Protein AF-A0A1J3G641-F1 (afdb_monomer)

Mean predicted aligned error: 8.91 Å

Solvent-accessible surface area (backbone atoms only — not comparable to full-atom values): 6621 Å² total; per-residue (Å²): 136,78,84,79,82,72,69,88,76,58,99,75,64,70,56,91,51,80,91,63,52,49,74,42,82,68,51,88,59,56,52,42,50,29,31,45,38,39,34,95,86,40,71,50,77,49,76,46,42,36,60,19,28,64,71,81,54,30,79,83,37,70,35,74,44,65,57,49,55,54,48,55,52,46,40,51,53,47,23,76,76,39,56,94,80,33,73,83,78,88,79,86,69,88,80,73,57,80,57,83,88,77,62,135

Secondary structure (DSSP, 8-state):
--GGG-PPPPTTSS-S-GGG-EEEE---SSSEEEEEEE-SS-EEEEEEE-SEETTTTEEEEE--TTHHHHHHHHHHHHHHH-GGGS-------SS----GGG--

Nearest PDB structures (foldseek):
  2pyw-assembly1_A  TM=8.178E-01  e=4.342E-10  Arabidopsis thaliana
  2pyw-assembly1_B  TM=7.893E-01  e=2.866E-09  Arabidopsis thaliana
  2ckp-assembly1_A  TM=5.243E-01  e=5.085E-01  Homo sapiens
  8s04-assembly1_A  TM=5.007E-01  e=1.347E+00  Homo sapiens
  7r7d-assembly2_B  TM=3.613E-01  e=1.617E+00 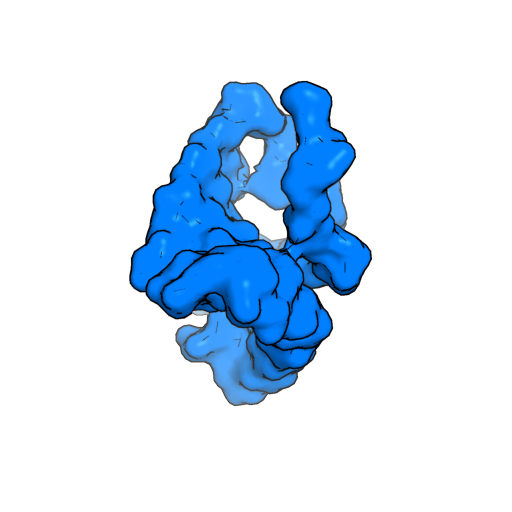 Homo sapiens

Organism: Noccaea caerulescens (NCBI:txid107243)

Foldseek 3Di:
DDPPPDDQDDPCPPAVDPVQWDWDFDDPDFFWTWIWIDHPVGIDIDIFGAQATRNPPGPVGGDDRCVQVVVLVVLVVVCVVPVPPGDDDNDDDSPDYDDVVPDD

Radius of gyration: 15.77 Å; Cα contacts (8 Å, |Δi|>4): 134; chains: 1; bounding box: 48×25×32 Å

pLDDT: mean 78.28, std 19.37, range [27.45, 98.38]

Structure (mmCIF, N/CA/C/O backbone):
data_AF-A0A1J3G641-F1
#
_entry.id   AF-A0A1J3G641-F1
#
loop_
_atom_site.group_PDB
_atom_site.id
_atom_site.type_symbol
_atom_site.label_atom_id
_atom_site.label_alt_id
_atom_site.label_comp_id
_atom_site.label_asym_id
_atom_site.label_entity_id
_atom_site.label_seq_id
_atom_site.pdbx_PDB_ins_code
_atom_site.Cartn_x
_atom_site.Cartn_y
_atom_site.Cartn_z
_atom_site.occupancy
_atom_site.B_iso_or_equiv
_atom_site.auth_seq_id
_atom_site.auth_comp_id
_atom_site.auth_asym_id
_atom_site.auth_atom_id
_atom_site.pdbx_PDB_model_num
ATOM 1 N N . MET A 1 1 ? -25.907 -6.389 7.422 1.00 34.94 1 MET A N 1
ATOM 2 C CA . MET A 1 1 ? -24.965 -5.447 8.060 1.00 34.94 1 MET A CA 1
ATOM 3 C C . MET A 1 1 ? -24.876 -4.267 7.108 1.00 34.94 1 MET A C 1
ATOM 5 O O . MET A 1 1 ? -24.567 -4.517 5.949 1.00 34.94 1 MET A O 1
ATOM 9 N N . SER A 1 2 ? -25.344 -3.072 7.491 1.00 27.45 2 SER A N 1
ATOM 10 C CA . SER A 1 2 ? -25.394 -1.928 6.564 1.00 27.45 2 SER A CA 1
ATOM 11 C C . SER A 1 2 ? -24.024 -1.261 6.461 1.00 27.45 2 SER A C 1
ATOM 13 O O . SER A 1 2 ? -23.255 -1.240 7.417 1.00 27.45 2 SER A O 1
ATOM 15 N N . PHE A 1 3 ? -23.725 -0.753 5.269 1.00 38.09 3 PHE A N 1
ATOM 16 C CA . PHE A 1 3 ? -22.453 -0.158 4.856 1.00 38.09 3 PHE A CA 1
ATOM 17 C C . PHE A 1 3 ? -22.219 1.262 5.429 1.00 38.09 3 PHE A C 1
ATOM 19 O O . PHE A 1 3 ? -21.432 2.028 4.879 1.00 38.09 3 PHE A O 1
ATOM 26 N N . ASP A 1 4 ? -22.877 1.618 6.538 1.00 31.92 4 ASP A N 1
ATOM 27 C CA . ASP A 1 4 ? -22.896 2.981 7.097 1.00 31.92 4 ASP A CA 1
ATOM 28 C C . ASP A 1 4 ? -21.781 3.267 8.126 1.00 31.92 4 ASP A C 1
ATOM 30 O O . ASP A 1 4 ? -21.678 4.384 8.631 1.00 31.92 4 ASP A O 1
ATOM 34 N N . GLU A 1 5 ? -20.905 2.301 8.426 1.00 34.62 5 GLU A N 1
ATOM 35 C CA . GLU A 1 5 ? -19.773 2.504 9.351 1.00 34.62 5 GLU A CA 1
ATOM 36 C C . GLU A 1 5 ? -18.497 3.046 8.686 1.00 34.62 5 GLU A C 1
ATOM 38 O O . GLU A 1 5 ? -17.553 3.429 9.377 1.00 34.62 5 GLU A O 1
ATOM 43 N N . PHE A 1 6 ? -18.462 3.175 7.358 1.00 40.19 6 PHE A N 1
ATOM 44 C CA . PHE A 1 6 ? -17.283 3.678 6.652 1.00 40.19 6 PHE A CA 1
ATOM 45 C C . PHE A 1 6 ? -17.441 5.151 6.279 1.00 40.19 6 PHE A C 1
ATOM 47 O O . PHE A 1 6 ? -17.798 5.512 5.157 1.00 40.19 6 PHE A O 1
ATOM 54 N N . LYS A 1 7 ? -17.135 6.029 7.242 1.00 37.12 7 LYS A N 1
ATOM 55 C CA . LYS A 1 7 ? -16.909 7.449 6.949 1.00 37.12 7 LYS A CA 1
ATOM 56 C C . LYS A 1 7 ? -15.684 7.597 6.032 1.00 37.12 7 LYS A C 1
ATOM 58 O O . LYS A 1 7 ? -14.658 6.973 6.302 1.00 37.12 7 LYS A O 1
ATOM 63 N N . PRO A 1 8 ? -15.741 8.440 4.983 1.00 39.72 8 PRO A N 1
ATOM 64 C CA . PRO A 1 8 ? -14.558 8.781 4.204 1.00 39.72 8 PRO A CA 1
ATOM 65 C C . PRO A 1 8 ? -13.520 9.430 5.127 1.00 39.72 8 PRO A C 1
ATOM 67 O O . PRO A 1 8 ? -13.787 10.446 5.772 1.00 39.72 8 PRO A O 1
ATOM 70 N N . LEU A 1 9 ? -12.350 8.800 5.219 1.00 49.91 9 LEU A N 1
ATOM 71 C CA . LEU A 1 9 ? -11.241 9.252 6.050 1.00 49.91 9 LEU A CA 1
ATOM 72 C C . LEU A 1 9 ? -10.693 10.563 5.481 1.00 49.91 9 LEU A C 1
ATOM 74 O O . LEU A 1 9 ? -10.325 10.634 4.309 1.00 49.91 9 LEU A O 1
ATOM 78 N N . ASN A 1 10 ? -10.620 11.600 6.315 1.00 46.28 10 ASN A N 1
ATOM 79 C CA . ASN A 1 10 ? -9.725 12.716 6.030 1.00 46.28 10 ASN A CA 1
ATOM 80 C C . ASN A 1 10 ? -8.291 12.264 6.364 1.00 46.28 10 ASN A C 1
ATOM 82 O O . ASN A 1 10 ? -8.095 11.389 7.214 1.00 46.28 10 ASN A O 1
ATOM 86 N N . GLU A 1 11 ? -7.286 12.862 5.728 1.00 48.62 11 GLU A N 1
ATOM 87 C CA . GLU A 1 11 ? -5.857 12.539 5.909 1.00 48.62 11 GLU A CA 1
ATOM 88 C C . GLU A 1 11 ? -5.360 12.624 7.372 1.00 48.62 11 GLU A C 1
ATOM 90 O O . GLU A 1 11 ? -4.239 12.224 7.662 1.00 48.62 11 GLU A O 1
ATOM 95 N N . LYS A 1 12 ? -6.188 13.103 8.313 1.00 49.56 12 LYS A N 1
ATOM 96 C CA . LYS A 1 12 ? -5.880 13.257 9.740 1.00 49.56 12 LYS A CA 1
ATOM 97 C C . LYS A 1 12 ? -6.493 12.187 10.656 1.00 49.56 12 LYS A C 1
ATOM 99 O O . LYS A 1 12 ? -6.429 12.368 11.862 1.00 49.56 12 LYS A O 1
ATOM 104 N N . SER A 1 13 ? -7.118 11.128 10.132 1.00 55.06 13 SER A N 1
ATOM 105 C CA . SER A 1 13 ? -7.978 10.246 10.957 1.00 55.06 13 SER A CA 1
ATOM 106 C C . SER A 1 13 ? -7.640 8.753 10.960 1.00 55.06 13 SER A C 1
ATOM 108 O O . SER A 1 13 ? -8.359 7.972 11.575 1.00 55.06 13 SER A O 1
ATOM 110 N N . LEU A 1 14 ? -6.563 8.323 10.298 1.00 56.84 14 LEU A N 1
ATOM 111 C CA . LEU A 1 14 ? -6.160 6.909 10.342 1.00 56.84 14 LEU A CA 1
ATOM 112 C C . LEU A 1 14 ? -5.380 6.549 11.613 1.00 56.84 14 LEU A C 1
ATOM 114 O O . LEU A 1 14 ? -5.373 5.390 12.019 1.00 56.84 14 LEU A O 1
ATOM 118 N N . VAL A 1 15 ? -4.721 7.536 12.227 1.00 58.94 15 VAL A N 1
ATOM 119 C CA . VAL A 1 15 ? -3.937 7.381 13.452 1.00 58.94 15 VAL A CA 1
ATOM 120 C C . VAL A 1 15 ? -4.037 8.676 14.256 1.00 58.94 15 VAL A C 1
ATOM 122 O O . VAL A 1 15 ? -3.572 9.716 13.798 1.00 58.94 15 VAL A O 1
ATOM 125 N N . ASP A 1 16 ? -4.604 8.612 15.461 1.00 60.84 16 ASP A N 1
ATOM 126 C CA . ASP A 1 16 ? -4.785 9.798 16.314 1.00 60.84 16 ASP A CA 1
ATOM 127 C C . ASP A 1 16 ? -3.561 10.099 17.197 1.00 60.84 16 ASP A C 1
ATOM 129 O O . ASP A 1 16 ? -3.365 11.233 17.637 1.00 60.84 16 ASP A O 1
ATOM 133 N N . LYS A 1 17 ? -2.717 9.091 17.459 1.00 69.25 17 LYS A N 1
ATOM 134 C CA . LYS A 1 17 ? -1.519 9.206 18.301 1.00 69.25 17 LYS A CA 1
ATOM 135 C C . LYS A 1 17 ? -0.346 8.430 17.710 1.00 69.25 17 LYS A C 1
ATOM 137 O O . LYS A 1 17 ? -0.323 7.202 17.738 1.00 69.25 17 LYS A O 1
ATOM 142 N N . TYR A 1 18 ? 0.653 9.153 17.214 1.00 74.00 18 TYR A N 1
ATOM 143 C CA . TYR A 1 18 ? 1.843 8.555 16.597 1.00 74.00 18 TYR A CA 1
ATOM 144 C C . TYR A 1 18 ? 2.703 7.748 17.580 1.00 74.00 18 TYR A C 1
ATOM 146 O O . TYR A 1 18 ? 3.336 6.776 17.185 1.00 74.00 18 TYR A O 1
ATOM 154 N N . GLU A 1 19 ? 2.701 8.125 18.859 1.00 72.69 19 GLU A N 1
ATOM 155 C CA . GLU A 1 19 ? 3.512 7.513 19.924 1.00 72.69 19 GLU A CA 1
ATOM 156 C C . GLU A 1 19 ? 3.065 6.087 20.289 1.00 72.69 19 GLU A C 1
ATOM 158 O O . GLU A 1 19 ? 3.819 5.338 20.903 1.00 72.69 19 GLU A O 1
ATOM 163 N N . GLU A 1 20 ? 1.850 5.700 19.896 1.00 81.38 20 GLU A N 1
ATOM 164 C CA . GLU A 1 20 ? 1.269 4.378 20.157 1.00 81.38 20 GLU A CA 1
ATOM 165 C C . GLU A 1 20 ? 1.345 3.455 18.924 1.00 81.38 20 GLU A C 1
ATOM 167 O O . GLU A 1 20 ? 0.813 2.344 18.947 1.00 81.38 20 GLU A O 1
ATOM 172 N N . LEU A 1 21 ? 1.986 3.899 17.835 1.00 85.25 21 LEU A N 1
ATOM 173 C CA . LEU A 1 21 ? 2.073 3.112 16.611 1.00 85.25 21 LEU A CA 1
ATOM 174 C C . LEU A 1 21 ? 3.032 1.933 16.745 1.00 85.25 21 LEU A C 1
ATOM 176 O O . LEU A 1 21 ? 4.224 2.094 17.001 1.00 85.25 21 LEU A O 1
ATOM 180 N N . ILE A 1 22 ? 2.522 0.744 16.437 1.00 88.12 22 ILE A N 1
ATOM 181 C CA . ILE A 1 22 ? 3.340 -0.445 16.212 1.00 88.12 22 ILE A CA 1
ATOM 182 C C . ILE A 1 22 ? 3.468 -0.636 14.706 1.00 88.12 22 ILE A C 1
ATOM 184 O O . ILE A 1 22 ? 2.476 -0.862 14.010 1.00 88.12 22 ILE A O 1
ATOM 188 N N . ILE A 1 23 ? 4.698 -0.552 14.203 1.00 91.50 23 ILE A N 1
ATOM 189 C CA . ILE A 1 23 ? 5.009 -0.709 12.782 1.00 91.50 23 ILE A CA 1
ATOM 190 C C . ILE A 1 23 ? 5.907 -1.924 12.611 1.00 91.50 23 ILE A C 1
ATOM 192 O O . ILE A 1 23 ? 6.949 -2.036 13.257 1.00 91.50 23 ILE A O 1
ATOM 196 N N . LYS A 1 24 ? 5.512 -2.832 11.720 1.00 92.44 24 LYS A N 1
ATOM 197 C CA . LYS A 1 24 ? 6.306 -4.007 11.371 1.00 92.44 24 LYS A CA 1
ATOM 198 C C . LYS A 1 24 ? 6.399 -4.152 9.861 1.00 92.44 24 LYS A C 1
ATOM 200 O O . LYS A 1 24 ? 5.377 -4.210 9.182 1.00 92.44 24 LYS A O 1
ATOM 205 N N . GLU A 1 25 ? 7.624 -4.252 9.361 1.00 92.69 25 GLU A N 1
ATOM 206 C CA . GLU A 1 25 ? 7.900 -4.685 7.992 1.00 92.69 25 GLU A CA 1
ATOM 207 C C . GLU A 1 25 ? 7.627 -6.198 7.886 1.00 92.69 25 GLU A C 1
ATOM 209 O O . GLU A 1 25 ? 8.032 -6.981 8.751 1.00 92.69 25 GLU A O 1
ATOM 214 N N . VAL A 1 26 ? 6.831 -6.587 6.892 1.00 91.75 26 VAL A N 1
ATOM 215 C CA . VAL A 1 26 ? 6.347 -7.961 6.676 1.00 91.75 26 VAL A CA 1
ATOM 216 C C . VAL A 1 26 ? 6.472 -8.401 5.217 1.00 91.75 26 VAL A C 1
ATOM 218 O O . VAL A 1 26 ? 5.877 -9.405 4.832 1.00 91.75 26 VAL A O 1
ATOM 221 N N . GLY A 1 27 ? 7.181 -7.641 4.385 1.00 81.38 27 GLY A N 1
ATOM 222 C CA . GLY A 1 27 ? 7.392 -7.966 2.988 1.00 81.38 27 GLY A CA 1
ATOM 223 C C . GLY A 1 27 ? 8.234 -9.229 2.850 1.00 81.38 27 GLY A C 1
ATOM 224 O O . GLY A 1 27 ? 9.452 -9.204 2.963 1.00 81.38 27 GLY A O 1
ATOM 225 N N . ASP A 1 28 ? 7.580 -10.337 2.530 1.00 78.06 28 ASP A N 1
ATOM 226 C CA . ASP A 1 28 ? 8.210 -11.572 2.052 1.00 78.06 28 ASP A CA 1
ATOM 227 C C . ASP A 1 28 ? 8.396 -11.573 0.520 1.00 78.06 28 ASP A C 1
ATOM 229 O O . ASP A 1 28 ? 8.901 -12.529 -0.070 1.00 78.06 28 ASP A O 1
ATOM 233 N N . GLY A 1 29 ? 7.958 -10.491 -0.129 1.00 70.12 29 GLY A N 1
ATOM 234 C CA . GLY A 1 29 ? 7.923 -10.330 -1.570 1.00 70.12 29 GLY A CA 1
ATOM 235 C C . GLY A 1 29 ? 9.201 -9.752 -2.177 1.00 70.12 29 GLY A C 1
ATOM 236 O O . GLY A 1 29 ? 10.053 -9.147 -1.537 1.00 70.12 29 GLY A O 1
ATOM 237 N N . ASN A 1 30 ? 9.281 -9.879 -3.497 1.00 80.19 30 ASN A N 1
ATOM 238 C CA . ASN A 1 30 ? 10.495 -9.599 -4.259 1.00 80.19 30 ASN A CA 1
ATOM 239 C C . ASN A 1 30 ? 10.739 -8.113 -4.599 1.00 80.19 30 ASN A C 1
ATOM 241 O O . ASN A 1 30 ? 11.863 -7.750 -4.944 1.00 80.19 30 ASN A O 1
ATOM 245 N N . LEU A 1 31 ? 9.695 -7.268 -4.590 1.00 83.56 31 LEU A N 1
ATOM 246 C CA . LEU A 1 31 ? 9.698 -5.968 -5.293 1.00 83.56 31 LEU A CA 1
ATOM 247 C C . LEU A 1 31 ? 9.480 -4.727 -4.416 1.00 83.56 31 LEU A C 1
ATOM 249 O O . LEU A 1 31 ? 9.883 -3.634 -4.818 1.00 83.56 31 LEU A O 1
ATOM 253 N N . ASN A 1 32 ? 8.766 -4.849 -3.301 1.00 89.00 32 ASN A N 1
ATOM 254 C CA . ASN A 1 32 ? 8.262 -3.706 -2.537 1.00 89.00 32 ASN A CA 1
ATOM 255 C C . ASN A 1 32 ? 8.387 -3.999 -1.043 1.00 89.00 32 ASN A C 1
ATOM 257 O O . ASN A 1 32 ? 8.248 -5.154 -0.646 1.00 89.00 32 ASN A O 1
ATOM 261 N N . PHE A 1 33 ? 8.558 -2.958 -0.234 1.00 90.75 33 PHE A N 1
ATOM 262 C CA . PHE A 1 33 ? 8.392 -3.077 1.212 1.00 90.75 33 PHE A CA 1
ATOM 263 C C . PHE A 1 33 ? 6.915 -3.010 1.578 1.00 90.75 33 PHE A C 1
ATOM 265 O O . PHE A 1 33 ? 6.152 -2.243 0.977 1.00 90.75 33 PHE A O 1
ATOM 272 N N . VAL A 1 34 ? 6.519 -3.822 2.555 1.00 93.31 34 VAL A N 1
ATOM 273 C CA . VAL A 1 34 ? 5.150 -3.871 3.068 1.00 93.31 34 VAL A CA 1
ATOM 274 C C . VAL A 1 34 ? 5.207 -3.732 4.577 1.00 93.31 34 VAL A C 1
ATOM 276 O O . VAL A 1 34 ? 5.851 -4.526 5.253 1.00 93.31 34 VAL A O 1
ATOM 279 N N . PHE A 1 35 ? 4.511 -2.737 5.109 1.00 93.06 35 PHE A N 1
ATOM 280 C CA . PHE A 1 35 ? 4.439 -2.473 6.536 1.00 93.06 35 PHE A CA 1
ATOM 281 C C . PHE A 1 35 ? 3.008 -2.648 7.015 1.00 93.06 35 PHE A C 1
ATOM 283 O O . PHE A 1 35 ? 2.081 -2.083 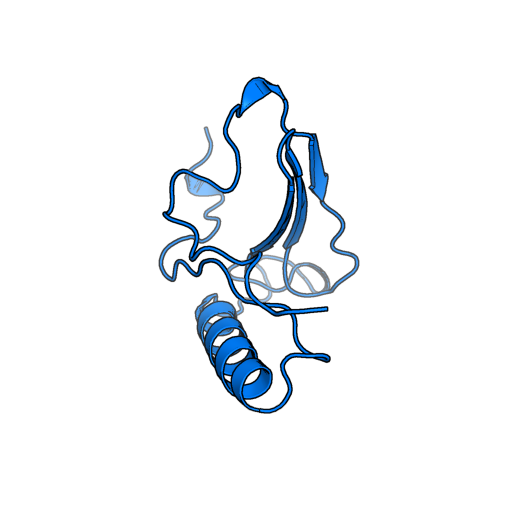6.433 1.00 93.06 35 PHE A O 1
ATOM 290 N N . ILE A 1 36 ? 2.836 -3.387 8.104 1.00 91.19 36 ILE A N 1
ATOM 291 C CA . ILE A 1 36 ? 1.609 -3.348 8.894 1.00 91.19 36 ILE A CA 1
ATOM 292 C C . ILE A 1 36 ? 1.794 -2.256 9.944 1.00 91.19 36 ILE A C 1
ATOM 294 O O . ILE A 1 36 ? 2.779 -2.269 10.684 1.00 91.19 36 ILE A O 1
ATOM 298 N N . VAL A 1 37 ? 0.846 -1.324 9.995 1.00 89.00 37 VAL A N 1
ATOM 299 C CA . VAL A 1 37 ? 0.790 -0.239 10.976 1.00 89.00 37 VAL A CA 1
ATOM 300 C C . VAL A 1 37 ? -0.447 -0.453 11.835 1.00 89.00 37 VAL A C 1
ATOM 302 O O . VAL A 1 37 ? -1.563 -0.504 11.318 1.00 89.00 37 VAL A O 1
ATOM 305 N N . ILE A 1 38 ? -0.249 -0.589 13.141 1.00 86.50 38 ILE A N 1
ATOM 306 C CA . ILE A 1 38 ? -1.316 -0.758 14.128 1.00 86.50 38 ILE A CA 1
ATOM 307 C C . ILE A 1 38 ? -1.326 0.487 15.011 1.00 86.50 38 ILE A C 1
ATOM 309 O O . ILE A 1 38 ? -0.317 0.797 15.643 1.00 86.50 38 ILE A O 1
ATOM 313 N N . GLY A 1 39 ? -2.454 1.192 15.036 1.00 85.25 39 GLY A N 1
ATOM 314 C CA . GLY A 1 39 ? -2.729 2.298 15.949 1.00 85.25 39 GLY A CA 1
ATOM 315 C C . GLY A 1 39 ? -3.871 1.968 16.908 1.00 85.25 39 GLY A C 1
ATOM 316 O O . GLY A 1 39 ? -4.482 0.902 16.837 1.00 85.25 39 GLY A O 1
ATOM 317 N N . SER A 1 40 ? -4.185 2.896 17.812 1.00 79.94 40 SER A N 1
ATOM 318 C CA . SER A 1 40 ? -5.224 2.695 18.831 1.00 79.94 40 SER A CA 1
ATOM 319 C C . SER A 1 40 ? -6.655 2.695 18.284 1.00 79.94 40 SER A C 1
ATOM 321 O O . SER A 1 40 ? -7.544 2.126 18.914 1.00 79.94 40 SER A O 1
ATOM 323 N N . THR A 1 41 ? -6.885 3.285 17.109 1.00 80.56 41 THR A N 1
ATOM 324 C CA . THR A 1 41 ? -8.211 3.388 16.474 1.00 80.56 41 THR A CA 1
ATOM 325 C C . THR A 1 41 ? -8.386 2.493 15.249 1.00 80.56 41 THR A C 1
ATOM 327 O O . THR A 1 41 ? -9.486 2.404 14.707 1.00 80.56 41 THR A O 1
ATOM 330 N N . GLY A 1 42 ? -7.334 1.796 14.818 1.00 81.75 42 GLY A N 1
ATOM 331 C CA . GLY A 1 42 ? -7.380 0.936 13.643 1.00 81.75 42 GLY A CA 1
ATOM 332 C C . GLY A 1 42 ? -6.004 0.479 13.175 1.00 81.75 42 GLY A C 1
ATOM 333 O O . GLY A 1 42 ? -4.976 0.777 13.780 1.00 81.75 42 GLY A O 1
ATOM 334 N N . SER A 1 43 ? -5.989 -0.258 12.069 1.00 88.44 43 SER A N 1
ATOM 335 C CA . SER A 1 43 ? -4.766 -0.750 11.437 1.00 88.44 43 SER A CA 1
ATOM 336 C C . SER A 1 43 ? -4.807 -0.537 9.933 1.00 88.44 43 SER A C 1
ATOM 338 O O . SER A 1 43 ? -5.875 -0.604 9.324 1.00 88.44 43 SER A O 1
ATOM 340 N N . LEU A 1 44 ? -3.641 -0.350 9.326 1.00 89.69 44 LEU A N 1
ATOM 341 C CA . LEU A 1 44 ? -3.492 -0.179 7.886 1.00 89.69 44 LEU A CA 1
ATOM 342 C C . LEU A 1 44 ? -2.251 -0.899 7.362 1.00 89.69 44 LEU A C 1
ATOM 344 O O . LEU A 1 44 ? -1.363 -1.298 8.119 1.00 89.69 44 LEU A O 1
ATOM 348 N N . VAL A 1 45 ? -2.193 -1.034 6.040 1.00 93.62 45 VAL A N 1
ATOM 349 C CA . VAL A 1 45 ? -1.021 -1.537 5.324 1.00 93.62 45 VAL A CA 1
ATOM 350 C C . VAL A 1 45 ? -0.428 -0.408 4.492 1.00 93.62 45 VAL A C 1
ATOM 352 O O . VAL A 1 45 ? -1.139 0.242 3.725 1.00 93.62 45 VAL A O 1
ATOM 355 N N . ILE A 1 46 ? 0.881 -0.204 4.615 1.00 93.38 46 ILE A N 1
ATOM 356 C CA . ILE A 1 46 ? 1.662 0.657 3.723 1.00 93.38 46 ILE A CA 1
ATOM 357 C C . ILE A 1 46 ? 2.461 -0.242 2.791 1.00 93.38 46 ILE A C 1
ATOM 359 O O . ILE A 1 46 ? 3.180 -1.128 3.245 1.00 93.38 46 ILE A O 1
ATOM 363 N N . LYS A 1 47 ? 2.368 0.001 1.484 1.00 94.06 47 LYS A N 1
ATOM 364 C CA . LYS A 1 47 ? 3.177 -0.683 0.475 1.00 94.06 47 LYS A CA 1
ATOM 365 C C . LYS A 1 47 ? 3.970 0.344 -0.316 1.00 94.06 47 LYS A C 1
ATOM 367 O O . LYS A 1 47 ? 3.385 1.251 -0.901 1.00 94.06 47 LYS A O 1
ATOM 372 N N . GLN A 1 48 ? 5.293 0.202 -0.328 1.00 92.62 48 GLN A N 1
ATOM 373 C CA . GLN A 1 48 ? 6.197 1.175 -0.935 1.00 92.62 48 GLN A CA 1
ATOM 374 C C . GLN A 1 48 ? 7.071 0.528 -2.009 1.00 92.62 48 GLN A C 1
ATOM 376 O O . GLN A 1 48 ? 7.779 -0.451 -1.762 1.00 92.62 48 GLN A O 1
ATOM 381 N N . ALA A 1 49 ? 7.039 1.109 -3.208 1.00 90.88 49 ALA A N 1
ATOM 382 C CA . ALA A 1 49 ? 7.921 0.732 -4.301 1.00 90.88 49 ALA A CA 1
ATOM 383 C C . ALA A 1 49 ? 9.283 1.425 -4.179 1.00 90.88 49 ALA A C 1
ATOM 385 O O . ALA A 1 49 ? 9.372 2.641 -4.005 1.00 90.88 49 ALA A O 1
ATOM 386 N N . LEU A 1 50 ? 10.346 0.642 -4.335 1.00 87.62 50 LEU A N 1
ATOM 387 C CA . LEU A 1 50 ? 11.726 1.122 -4.402 1.00 87.62 50 LEU A CA 1
ATOM 388 C C . LEU A 1 50 ? 12.152 1.348 -5.860 1.00 87.62 50 LEU A C 1
ATOM 390 O O . LEU A 1 50 ? 11.592 0.710 -6.756 1.00 87.62 50 LEU A O 1
ATOM 394 N N . PRO A 1 51 ? 13.159 2.192 -6.141 1.00 87.50 51 PRO A N 1
ATOM 395 C CA . PRO A 1 51 ? 13.659 2.405 -7.504 1.00 87.50 51 PRO A CA 1
ATOM 396 C C . PRO A 1 51 ? 14.452 1.207 -8.076 1.00 87.50 51 PRO A C 1
ATOM 398 O O . PRO A 1 51 ? 15.139 1.335 -9.088 1.00 87.50 51 PRO A O 1
ATOM 401 N N . TYR A 1 52 ? 14.354 0.034 -7.450 1.00 85.06 52 TYR A N 1
ATOM 402 C CA . TYR A 1 52 ? 15.045 -1.197 -7.812 1.00 85.06 52 TYR A CA 1
ATOM 403 C C . TYR A 1 52 ? 14.280 -2.443 -7.341 1.00 85.06 52 TYR A C 1
ATOM 405 O O . TYR A 1 52 ? 13.240 -2.321 -6.687 1.00 85.06 52 TYR A O 1
ATOM 413 N N . ILE A 1 53 ? 14.792 -3.635 -7.672 1.00 84.81 53 ILE A N 1
ATOM 414 C CA . ILE A 1 53 ? 14.252 -4.933 -7.233 1.00 84.81 53 ILE A CA 1
ATOM 415 C C . ILE A 1 53 ? 15.088 -5.492 -6.065 1.00 84.81 53 ILE A C 1
ATOM 417 O O . ILE A 1 53 ? 16.207 -5.962 -6.295 1.00 84.81 53 ILE A O 1
ATOM 421 N N . PRO A 1 54 ? 14.567 -5.487 -4.821 1.00 78.44 54 PRO A N 1
ATOM 422 C CA . PRO A 1 54 ? 15.298 -5.964 -3.646 1.00 78.44 54 PRO A CA 1
ATOM 423 C C . PRO A 1 54 ? 15.868 -7.379 -3.766 1.00 78.44 54 PRO A C 1
ATOM 425 O O . PRO A 1 54 ? 17.013 -7.591 -3.380 1.00 78.44 54 PRO A O 1
ATOM 428 N N . CYS A 1 55 ? 15.116 -8.335 -4.322 1.00 78.25 55 CYS A N 1
ATOM 429 C CA . CYS A 1 55 ? 15.522 -9.744 -4.287 1.00 78.25 55 CYS A CA 1
ATOM 430 C C . CYS A 1 55 ? 16.566 -10.168 -5.337 1.00 78.25 55 CYS A C 1
ATOM 432 O O . CYS A 1 55 ? 17.150 -11.237 -5.188 1.00 78.25 55 CYS A O 1
ATOM 434 N N . ILE A 1 56 ? 16.784 -9.388 -6.406 1.00 71.75 56 ILE A N 1
ATOM 435 C CA . ILE A 1 56 ? 17.659 -9.796 -7.526 1.00 71.75 56 ILE A CA 1
ATOM 436 C C . ILE A 1 56 ? 19.071 -9.235 -7.363 1.00 71.75 56 ILE A C 1
ATOM 438 O O . ILE A 1 56 ? 20.053 -9.941 -7.564 1.00 71.75 56 ILE A O 1
ATOM 442 N N . GLY A 1 57 ? 19.185 -7.963 -6.996 1.00 68.56 57 GLY A N 1
ATOM 443 C CA . GLY A 1 57 ? 20.488 -7.309 -6.892 1.00 68.56 57 GLY A CA 1
ATOM 444 C C . GLY A 1 57 ? 20.424 -5.898 -6.328 1.00 68.56 57 GLY A C 1
ATOM 445 O O . GLY A 1 57 ? 21.363 -5.123 -6.528 1.00 68.56 57 GLY A O 1
ATOM 446 N N . GLY A 1 58 ? 19.311 -5.542 -5.674 1.00 76.75 58 GLY A N 1
ATOM 447 C CA . GLY A 1 58 ? 19.064 -4.182 -5.214 1.00 76.75 58 GLY A CA 1
ATOM 448 C C . GLY A 1 58 ? 19.275 -3.183 -6.350 1.00 76.75 58 GLY A C 1
ATOM 449 O O . GLY A 1 58 ? 18.810 -3.396 -7.467 1.00 76.75 58 GLY A O 1
ATOM 450 N N . GLU A 1 59 ? 20.049 -2.137 -6.083 1.00 77.44 59 GLU A N 1
ATOM 451 C CA . GLU A 1 59 ? 20.333 -1.023 -6.998 1.00 77.44 59 GLU A CA 1
ATOM 452 C C . GLU A 1 59 ? 20.947 -1.429 -8.348 1.00 77.44 59 GLU A C 1
ATOM 454 O O . GLU A 1 59 ? 20.790 -0.703 -9.327 1.00 77.44 59 GLU A O 1
ATOM 459 N N . SER A 1 60 ? 21.583 -2.604 -8.444 1.00 82.56 60 SER A N 1
ATOM 460 C CA . SER A 1 60 ? 22.100 -3.113 -9.725 1.00 82.56 60 SER A CA 1
ATOM 461 C C . SER A 1 60 ? 20.997 -3.506 -10.718 1.00 82.56 60 SER A C 1
ATOM 463 O O . SER A 1 60 ? 21.270 -3.644 -11.910 1.00 82.56 60 SER A O 1
ATOM 465 N N . TRP A 1 61 ? 19.750 -3.643 -10.247 1.00 83.88 61 TRP A N 1
ATOM 466 C CA . TRP A 1 61 ? 18.579 -3.923 -11.073 1.00 83.88 61 TRP A CA 1
ATOM 467 C C . TRP A 1 61 ? 17.506 -2.833 -10.909 1.00 83.88 61 TRP A C 1
ATOM 469 O O . TRP A 1 61 ? 16.581 -2.978 -10.095 1.00 83.88 61 TRP A O 1
ATOM 479 N N . PRO A 1 62 ? 17.599 -1.728 -11.672 1.00 86.50 62 PRO A N 1
ATOM 480 C CA . PRO A 1 62 ? 16.674 -0.611 -11.547 1.00 86.50 62 PRO A CA 1
ATOM 481 C C . PRO A 1 62 ? 15.263 -0.994 -12.000 1.00 86.50 62 PRO A C 1
ATOM 483 O O . PRO A 1 62 ? 15.058 -1.717 -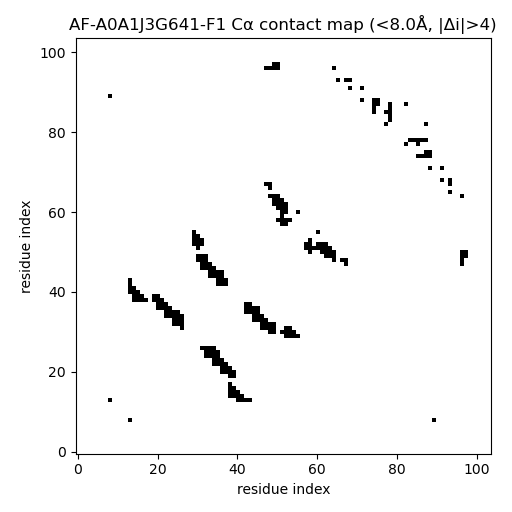12.976 1.00 86.50 62 PRO A O 1
ATOM 486 N N . MET A 1 63 ? 14.268 -0.475 -11.285 1.00 88.19 63 MET A N 1
ATOM 487 C CA . MET A 1 63 ? 12.855 -0.658 -11.603 1.00 88.19 63 MET A CA 1
ATOM 488 C C . MET A 1 63 ? 12.077 0.582 -11.184 1.00 88.19 63 MET A C 1
ATOM 490 O O . MET A 1 63 ? 12.126 1.004 -10.029 1.00 88.19 63 MET A O 1
ATOM 494 N N . THR A 1 64 ? 11.315 1.154 -12.114 1.00 88.62 64 THR A N 1
ATOM 495 C CA . THR A 1 64 ? 10.600 2.412 -11.871 1.00 88.62 64 THR A CA 1
ATOM 496 C C . THR A 1 64 ? 9.599 2.310 -10.715 1.00 88.62 64 THR A C 1
ATOM 498 O O . THR A 1 64 ? 8.830 1.346 -10.617 1.00 88.62 64 THR A O 1
ATOM 501 N N . LYS A 1 65 ? 9.578 3.334 -9.851 1.00 87.81 65 LYS A N 1
ATOM 502 C CA . LYS A 1 65 ? 8.593 3.482 -8.765 1.00 87.81 65 LYS A CA 1
ATOM 503 C C . LYS A 1 65 ? 7.169 3.706 -9.293 1.00 87.81 65 LYS A C 1
ATOM 505 O O . LYS A 1 65 ? 6.213 3.406 -8.583 1.00 87.81 65 LYS A O 1
ATOM 510 N N . GLU A 1 66 ? 7.016 4.118 -10.558 1.00 89.31 66 GLU A N 1
ATOM 511 C CA . GLU A 1 66 ? 5.717 4.334 -11.222 1.00 89.31 66 GLU A CA 1
ATOM 512 C C . GLU A 1 66 ? 4.812 3.092 -11.207 1.00 89.31 66 GLU A C 1
ATOM 514 O O . GLU A 1 66 ? 3.595 3.205 -11.323 1.00 89.31 66 GLU A O 1
ATOM 519 N N . ARG A 1 67 ? 5.364 1.893 -10.980 1.00 93.06 67 ARG A N 1
ATOM 520 C CA . ARG A 1 67 ? 4.559 0.684 -10.752 1.00 9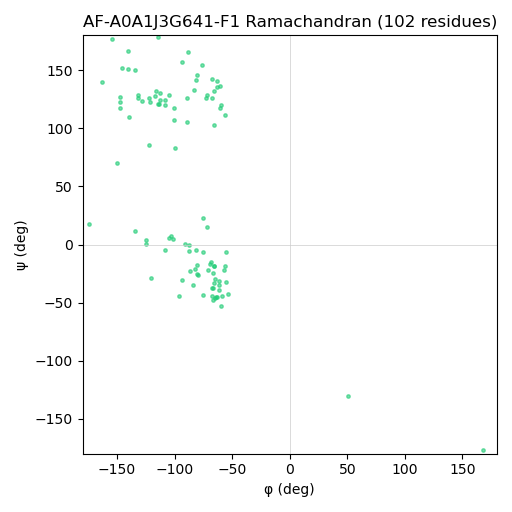3.06 67 ARG A CA 1
ATOM 521 C C . ARG A 1 67 ? 3.550 0.832 -9.603 1.00 93.06 67 ARG A C 1
ATOM 523 O O . ARG A 1 67 ? 2.460 0.278 -9.701 1.00 93.06 67 ARG A O 1
ATOM 530 N N . ALA A 1 68 ? 3.863 1.619 -8.569 1.00 92.00 68 ALA A N 1
ATOM 531 C CA . ALA A 1 68 ? 2.939 1.889 -7.465 1.00 92.00 68 ALA A CA 1
ATOM 532 C C . ALA A 1 68 ? 1.703 2.688 -7.921 1.00 92.00 68 ALA A C 1
ATOM 534 O O . ALA A 1 68 ? 0.602 2.459 -7.423 1.00 92.00 68 ALA A O 1
ATOM 535 N N . TYR A 1 69 ? 1.853 3.575 -8.915 1.00 92.88 69 TYR A N 1
ATOM 536 C CA . TYR A 1 69 ? 0.730 4.302 -9.516 1.00 92.88 69 TYR A CA 1
ATOM 537 C C . TYR A 1 69 ? -0.232 3.355 -10.238 1.00 92.88 69 TYR A C 1
ATOM 539 O O . TYR A 1 69 ? -1.451 3.430 -10.047 1.00 92.88 69 TYR A O 1
ATOM 547 N N . PHE A 1 70 ? 0.307 2.434 -11.039 1.00 95.38 70 PHE A N 1
ATOM 548 C CA . PHE A 1 70 ? -0.506 1.441 -11.738 1.00 95.38 70 PHE A CA 1
ATOM 549 C C . PHE A 1 70 ? -1.168 0.459 -10.766 1.00 95.38 70 PHE A C 1
ATOM 551 O O . PHE A 1 70 ? -2.336 0.120 -10.958 1.00 95.38 70 PHE A O 1
ATOM 558 N N . GLU A 1 71 ? -0.477 0.062 -9.693 1.00 96.19 71 GLU A N 1
ATOM 559 C CA . GLU A 1 71 ? -1.043 -0.762 -8.621 1.00 96.19 71 GLU A CA 1
ATOM 560 C C . GLU A 1 71 ? -2.233 -0.064 -7.949 1.00 96.19 71 GLU A C 1
ATOM 562 O O . GLU A 1 71 ? -3.332 -0.617 -7.933 1.00 96.19 71 GLU A O 1
ATOM 567 N N . ALA A 1 72 ? -2.068 1.177 -7.481 1.00 94.31 72 ALA A N 1
ATOM 568 C CA . ALA A 1 72 ? -3.149 1.930 -6.842 1.00 94.31 72 ALA A CA 1
ATOM 569 C C . ALA A 1 72 ? -4.340 2.170 -7.789 1.00 94.31 72 ALA A C 1
ATOM 571 O O . ALA A 1 72 ? -5.499 2.075 -7.379 1.00 94.31 72 ALA A O 1
ATOM 572 N N . THR A 1 73 ? -4.070 2.453 -9.067 1.00 94.75 73 THR A N 1
ATOM 573 C CA . THR A 1 73 ? -5.107 2.637 -10.097 1.00 94.75 73 THR A CA 1
ATOM 574 C C . THR A 1 73 ? -5.892 1.348 -10.332 1.00 94.75 73 THR A C 1
ATOM 576 O O . THR A 1 73 ? -7.124 1.362 -10.355 1.00 94.75 73 THR A O 1
ATOM 579 N N . THR A 1 74 ? -5.187 0.223 -10.448 1.00 97.88 74 THR A N 1
ATOM 580 C CA . THR A 1 74 ? -5.790 -1.095 -10.670 1.00 97.88 74 THR A CA 1
ATOM 581 C C . THR A 1 74 ? -6.592 -1.544 -9.456 1.00 97.88 74 THR A C 1
ATOM 583 O O . THR A 1 74 ? -7.728 -1.974 -9.622 1.00 97.88 74 THR A O 1
ATOM 586 N N . LEU A 1 75 ? -6.068 -1.374 -8.238 1.00 97.69 75 LEU A N 1
ATOM 587 C CA . LEU A 1 75 ? -6.785 -1.693 -7.001 1.00 97.69 75 LEU A CA 1
ATOM 588 C C . LEU A 1 75 ? -8.087 -0.897 -6.881 1.00 97.69 75 LEU A C 1
ATOM 590 O O . LEU A 1 75 ? -9.130 -1.477 -6.599 1.00 97.69 75 LEU A O 1
ATOM 594 N N . ARG A 1 76 ? -8.075 0.409 -7.178 1.00 95.81 76 ARG A N 1
ATOM 595 C CA . ARG A 1 76 ? -9.309 1.216 -7.193 1.00 95.81 76 ARG A CA 1
ATOM 596 C C . ARG A 1 76 ? -10.295 0.730 -8.251 1.00 95.81 76 ARG A C 1
ATOM 598 O O . ARG A 1 76 ? -11.485 0.598 -7.971 1.00 95.81 76 ARG A O 1
ATOM 605 N N . LYS A 1 77 ? -9.815 0.443 -9.467 1.00 97.56 77 LYS A N 1
ATOM 606 C CA . LYS A 1 77 ? -10.682 -0.016 -10.557 1.00 97.56 77 LYS A CA 1
ATOM 607 C C . LYS A 1 77 ? -11.275 -1.392 -10.263 1.00 97.56 77 LYS A C 1
ATOM 609 O O . LYS A 1 77 ? -12.482 -1.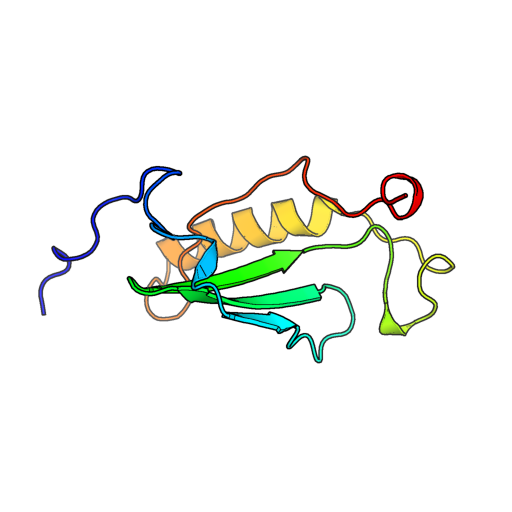561 -10.395 1.00 97.56 77 LYS A O 1
ATOM 614 N N . HIS A 1 78 ? -10.465 -2.352 -9.836 1.00 98.38 78 HIS A N 1
ATOM 615 C CA . HIS A 1 78 ? -10.927 -3.689 -9.478 1.00 98.38 78 HIS A CA 1
ATOM 616 C C . HIS A 1 78 ? -11.809 -3.664 -8.226 1.00 98.38 78 HIS A C 1
ATOM 618 O O . HIS A 1 78 ? -12.834 -4.332 -8.214 1.00 98.38 78 HIS A O 1
ATOM 624 N N . GLY A 1 79 ? -11.499 -2.826 -7.233 1.00 97.56 79 GLY A N 1
ATOM 625 C CA . GLY A 1 79 ? -12.345 -2.619 -6.055 1.00 97.56 79 GLY A CA 1
ATOM 626 C C . GLY A 1 79 ? -13.729 -2.072 -6.403 1.00 97.56 79 GLY A C 1
ATOM 627 O O . GLY A 1 79 ? -14.712 -2.497 -5.812 1.00 97.56 79 GLY A O 1
ATOM 628 N N . SER A 1 80 ? -13.844 -1.217 -7.428 1.00 95.62 80 SER A N 1
ATOM 629 C CA .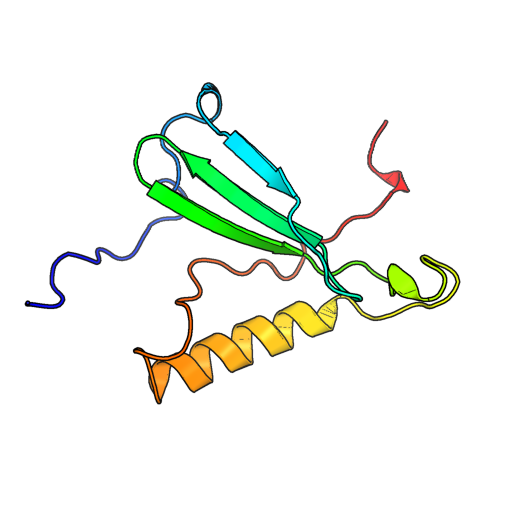 SER A 1 80 ? -15.160 -0.773 -7.922 1.00 95.62 80 SER A CA 1
ATOM 630 C C . SER A 1 80 ? -15.986 -1.888 -8.576 1.00 95.62 80 SER A C 1
ATOM 632 O O . SER A 1 80 ? -17.207 -1.786 -8.638 1.00 95.62 80 SER A O 1
ATOM 634 N N . LEU A 1 81 ? -15.329 -2.937 -9.083 1.00 97.50 81 LEU A N 1
ATOM 635 C CA . LEU A 1 81 ? -15.972 -4.070 -9.753 1.00 97.50 81 LEU A CA 1
ATOM 636 C C . LEU A 1 81 ? -16.255 -5.230 -8.792 1.00 97.50 81 LEU A C 1
ATOM 638 O O . LEU A 1 81 ? -17.199 -5.981 -9.007 1.00 97.50 81 LEU A O 1
ATOM 642 N N . SER A 1 82 ? -15.422 -5.394 -7.764 1.00 97.12 82 SER A N 1
ATOM 643 C CA . SER A 1 82 ? -15.451 -6.523 -6.838 1.00 97.12 82 SER A CA 1
ATOM 644 C C . SER A 1 82 ? -14.950 -6.101 -5.445 1.00 97.12 82 SER A C 1
ATOM 646 O O . SER A 1 82 ? -13.856 -6.509 -5.036 1.00 97.12 82 SER A O 1
ATOM 648 N N . PRO A 1 83 ? -15.722 -5.280 -4.709 1.00 94.31 83 PRO A N 1
ATOM 649 C CA . PRO A 1 83 ? -15.282 -4.681 -3.446 1.00 94.31 83 PRO A CA 1
ATOM 650 C C . PRO A 1 83 ? -14.954 -5.714 -2.360 1.00 94.31 83 PRO A C 1
ATOM 652 O O . PRO A 1 83 ? -14.027 -5.504 -1.586 1.00 94.31 83 PRO A O 1
ATOM 655 N N . ASP A 1 84 ? -15.630 -6.864 -2.352 1.00 96.88 84 ASP A N 1
ATOM 656 C CA . ASP A 1 84 ? -15.433 -7.913 -1.338 1.00 96.88 84 ASP A CA 1
ATOM 657 C C . ASP A 1 84 ? -14.140 -8.731 -1.533 1.00 96.88 84 ASP A C 1
ATOM 659 O O . ASP A 1 84 ? -13.803 -9.588 -0.714 1.00 96.88 84 ASP A O 1
ATOM 663 N N . HIS A 1 85 ? -13.412 -8.510 -2.633 1.00 96.81 85 HIS A N 1
ATOM 664 C CA . HIS A 1 85 ? -12.224 -9.294 -3.001 1.00 96.81 85 HIS A CA 1
ATOM 665 C C . HIS A 1 85 ? -10.974 -8.442 -3.234 1.00 96.81 85 HIS A C 1
ATOM 667 O O . HIS A 1 85 ? -9.917 -8.981 -3.566 1.00 96.81 85 HIS A O 1
ATOM 673 N N . VAL A 1 86 ? -11.072 -7.120 -3.079 1.00 96.31 86 VAL A N 1
ATOM 674 C CA . VAL A 1 86 ? -9.961 -6.196 -3.313 1.00 96.31 86 VAL A CA 1
ATOM 675 C C . VAL A 1 86 ? -9.855 -5.243 -2.128 1.00 96.31 86 VAL A C 1
ATOM 677 O O . VAL A 1 86 ? -10.853 -4.622 -1.768 1.00 96.31 86 VAL A O 1
ATOM 680 N N . PRO A 1 87 ? -8.666 -5.085 -1.521 1.00 95.56 87 PRO A N 1
ATOM 681 C CA . PRO A 1 87 ? -8.510 -4.172 -0.401 1.00 95.56 87 PRO A CA 1
ATOM 682 C C . PRO A 1 87 ? -8.787 -2.729 -0.830 1.00 95.56 87 PRO A C 1
ATOM 684 O O . PRO A 1 87 ? -8.375 -2.281 -1.905 1.00 95.56 87 PRO A O 1
ATOM 687 N N . GLN A 1 88 ? -9.459 -1.985 0.045 1.00 93.56 88 GLN A N 1
ATOM 688 C CA . GLN A 1 88 ? -9.723 -0.571 -0.169 1.00 93.56 88 GLN A CA 1
ATOM 689 C C . GLN A 1 88 ? -8.414 0.231 -0.161 1.00 93.56 88 GLN A C 1
ATOM 691 O O . GLN A 1 88 ? -7.587 0.105 0.740 1.00 93.56 88 GLN A O 1
ATOM 696 N N . VAL A 1 89 ? -8.244 1.104 -1.155 1.00 92.38 89 VAL A N 1
ATOM 697 C CA . VAL A 1 89 ? -7.115 2.042 -1.214 1.00 92.38 89 VAL A CA 1
ATOM 698 C C . VAL A 1 89 ? -7.495 3.328 -0.490 1.00 92.38 89 VAL A C 1
ATOM 700 O O . VAL A 1 89 ? -8.241 4.141 -1.038 1.00 92.38 89 VAL A O 1
ATOM 703 N N . TYR A 1 90 ? -6.960 3.530 0.714 1.00 89.62 90 TYR A N 1
ATOM 704 C CA . TYR A 1 90 ? -7.211 4.743 1.502 1.00 89.62 90 TYR A CA 1
ATOM 705 C C . TYR A 1 90 ? -6.437 5.960 0.989 1.00 89.62 90 TYR A C 1
ATOM 707 O O . TYR A 1 90 ? -6.995 7.046 0.869 1.00 89.62 90 TYR A O 1
ATOM 715 N N . HIS A 1 91 ? -5.160 5.779 0.647 1.00 89.88 91 HIS A N 1
ATOM 716 C CA . HIS A 1 91 ? -4.274 6.859 0.224 1.00 89.88 91 HIS A CA 1
ATOM 717 C C . HIS A 1 91 ? -3.288 6.370 -0.843 1.00 89.88 91 HIS A C 1
ATOM 719 O O . HIS A 1 91 ? -2.949 5.189 -0.901 1.00 89.88 91 HIS A O 1
ATOM 725 N N . PHE A 1 92 ? -2.854 7.284 -1.709 1.00 89.31 92 PHE A N 1
ATOM 726 C CA . PHE A 1 92 ? -1.784 7.049 -2.670 1.00 89.31 92 PHE A CA 1
ATOM 727 C C . PHE A 1 92 ? -1.020 8.355 -2.896 1.00 89.31 92 PHE A C 1
ATOM 729 O O . PHE A 1 92 ? -1.621 9.330 -3.350 1.00 89.31 92 PHE A O 1
ATOM 736 N N . ASP A 1 93 ? 0.28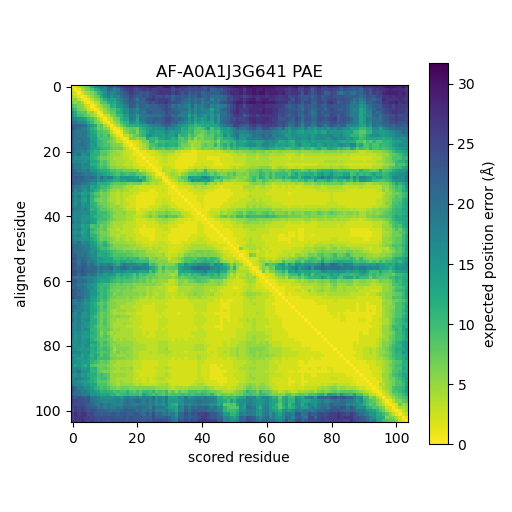7 8.333 -2.647 1.00 89.06 93 ASP A N 1
ATOM 737 C CA . ASP A 1 93 ? 1.211 9.422 -2.953 1.00 89.06 93 ASP A CA 1
ATOM 738 C C . ASP A 1 93 ? 2.168 8.967 -4.059 1.00 89.06 93 ASP A C 1
ATOM 740 O O . ASP A 1 93 ? 2.839 7.940 -3.944 1.00 89.06 93 ASP A O 1
ATOM 744 N N . ARG A 1 94 ? 2.210 9.729 -5.155 1.00 82.38 94 ARG A N 1
ATOM 745 C CA . ARG A 1 94 ? 3.051 9.426 -6.319 1.00 82.38 94 ARG A CA 1
ATOM 746 C C . ARG A 1 94 ? 4.508 9.844 -6.122 1.00 82.38 94 ARG A C 1
ATOM 748 O O . ARG A 1 94 ? 5.392 9.295 -6.771 1.00 82.38 94 ARG A O 1
ATOM 755 N N . THR A 1 95 ? 4.746 10.841 -5.278 1.00 80.94 95 THR A N 1
ATOM 756 C CA . THR A 1 95 ? 6.064 11.436 -5.042 1.00 80.94 95 THR A CA 1
ATOM 757 C C . THR A 1 95 ? 6.864 10.651 -4.012 1.00 80.94 95 THR A C 1
ATOM 759 O O . THR A 1 95 ? 8.074 10.483 -4.174 1.00 80.94 95 THR A O 1
ATOM 762 N N . MET A 1 96 ? 6.179 10.096 -3.007 1.00 74.88 96 MET A N 1
ATOM 763 C CA . MET A 1 96 ? 6.781 9.289 -1.951 1.00 74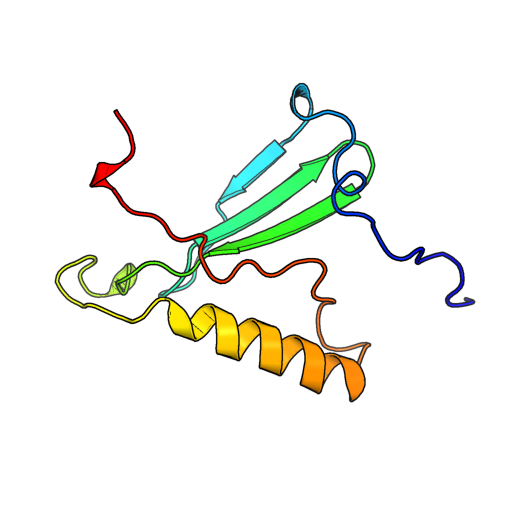.88 96 MET A CA 1
ATOM 764 C C . MET A 1 96 ? 7.566 8.111 -2.525 1.00 74.88 96 MET A C 1
ATOM 766 O O . MET A 1 96 ? 7.020 7.135 -3.040 1.00 74.88 96 MET A O 1
ATOM 770 N N . GLY A 1 97 ? 8.885 8.163 -2.379 1.00 58.22 97 GLY A N 1
ATOM 771 C CA . GLY A 1 97 ? 9.724 7.016 -2.650 1.00 58.22 97 GLY A CA 1
ATOM 772 C C . GLY A 1 97 ? 11.095 7.176 -2.038 1.00 58.22 97 GLY A C 1
ATOM 773 O O . GLY A 1 97 ? 11.675 8.249 -2.082 1.00 58.22 97 GLY A O 1
ATOM 774 N N . PHE A 1 98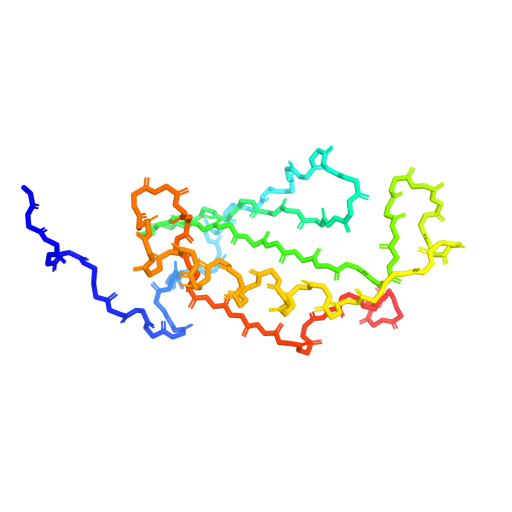 ? 11.581 6.075 -1.494 1.00 57.25 98 PHE A N 1
ATOM 775 C CA . PHE A 1 98 ? 12.833 5.995 -0.768 1.00 57.25 98 PHE A CA 1
ATOM 776 C C . PHE A 1 98 ? 14.028 6.385 -1.653 1.00 57.25 98 PHE A C 1
ATOM 778 O O . PHE A 1 98 ? 14.296 5.714 -2.655 1.00 57.25 98 PHE A O 1
ATOM 785 N N . ASP A 1 99 ? 14.726 7.455 -1.274 1.00 54.81 99 ASP A N 1
ATOM 786 C CA . ASP A 1 99 ? 16.088 7.765 -1.706 1.00 54.81 99 ASP A CA 1
ATOM 787 C C . ASP A 1 99 ? 17.015 7.538 -0.503 1.00 54.81 99 ASP A C 1
ATOM 789 O O . ASP A 1 99 ? 16.834 8.139 0.556 1.00 54.81 99 ASP A O 1
ATOM 793 N N . ARG A 1 100 ? 17.993 6.631 -0.634 1.00 53.12 100 ARG A N 1
ATOM 794 C CA . ARG A 1 100 ? 18.955 6.352 0.449 1.00 53.12 100 ARG A CA 1
ATOM 795 C C . ARG A 1 100 ? 19.860 7.544 0.752 1.00 53.12 100 ARG A C 1
ATOM 797 O O . ARG A 1 100 ? 20.449 7.567 1.824 1.00 53.12 100 ARG A O 1
ATOM 804 N N . ASN A 1 101 ? 19.968 8.510 -0.159 1.00 50.25 101 ASN A N 1
ATOM 805 C CA . ASN A 1 101 ? 20.831 9.677 0.009 1.00 50.25 101 ASN A CA 1
ATOM 806 C C . ASN A 1 101 ? 20.204 10.780 0.880 1.00 50.25 101 ASN A C 1
ATOM 808 O O . ASN A 1 101 ? 20.865 11.777 1.154 1.00 50.25 101 ASN A O 1
ATOM 812 N N . GLU A 1 102 ? 18.947 10.619 1.309 1.00 44.25 102 GLU A N 1
ATOM 813 C CA . GLU A 1 102 ? 18.204 11.631 2.074 1.00 44.25 102 GLU A CA 1
ATOM 814 C C . GLU A 1 102 ? 18.058 11.305 3.574 1.00 44.25 102 GLU A C 1
ATOM 816 O O . GLU A 1 102 ? 17.387 12.041 4.297 1.00 44.25 102 GLU A O 1
ATOM 821 N N . ILE A 1 103 ? 18.696 10.238 4.076 1.00 40.53 103 ILE A N 1
ATOM 822 C CA . ILE A 1 103 ? 18.739 9.927 5.516 1.00 40.53 103 ILE A CA 1
ATOM 823 C C . ILE A 1 103 ? 20.162 10.205 6.040 1.00 40.53 103 ILE A C 1
ATOM 825 O O . ILE A 1 103 ? 21.105 9.657 5.468 1.00 40.53 103 ILE A O 1
ATOM 829 N N . PRO A 1 104 ? 20.332 11.057 7.073 1.00 38.88 104 PRO A N 1
ATOM 830 C CA . PRO A 1 104 ? 21.635 11.370 7.667 1.00 38.88 104 PRO A CA 1
ATOM 831 C C . PRO A 1 104 ? 22.300 10.180 8.372 1.00 38.88 104 PRO A C 1
ATOM 833 O O . PRO A 1 104 ? 21.576 9.271 8.843 1.00 38.88 104 PRO A O 1
#

Sequence (104 aa):
MSFDEFKPLNEKSLVDKYEELIIKEVGDGNLNFVFIVIGSTGSLVIKQALPYIPCIGGESWPMTKERAYFEATTLRKHGSLSPDHVPQVYHFDRTMGFDRNEIP

InterPro domains:
  IPR011009 Protein kinase-like domain superfamily [SSF56112] (7-98)